Protein AF-A0A554LFP6-F1 (afdb_monomer_lite)

Structure (mmCIF, N/CA/C/O backbone):
data_AF-A0A554LFP6-F1
#
_entry.id   AF-A0A554LFP6-F1
#
loop_
_atom_site.group_PDB
_atom_site.id
_atom_site.type_symbol
_atom_site.label_atom_id
_atom_site.label_alt_id
_atom_site.label_comp_id
_atom_site.label_asym_id
_atom_site.label_entity_id
_atom_site.label_seq_id
_atom_site.pdbx_PDB_ins_code
_atom_site.Cartn_x
_atom_site.Cartn_y
_atom_site.Cartn_z
_atom_site.occupancy
_atom_site.B_iso_or_equiv
_atom_site.auth_seq_id
_atom_site.auth_comp_id
_atom_site.auth_asym_id
_atom_site.auth_atom_id
_atom_site.pdbx_PDB_model_num
ATOM 1 N N . MET A 1 1 ? 4.082 -15.790 -5.894 1.00 84.62 1 MET A N 1
ATOM 2 C CA . MET A 1 1 ? 2.720 -16.279 -6.221 1.00 84.62 1 MET A CA 1
ATOM 3 C C . MET A 1 1 ? 1.721 -15.345 -5.562 1.00 84.62 1 MET A C 1
ATOM 5 O O . MET A 1 1 ? 1.952 -14.993 -4.414 1.00 84.62 1 MET A O 1
ATOM 9 N N . LEU A 1 2 ? 0.662 -14.929 -6.260 1.00 88.31 2 LEU A N 1
ATOM 10 C CA . LEU A 1 2 ? -0.433 -14.179 -5.636 1.00 88.31 2 LEU A CA 1
ATOM 11 C C . LEU A 1 2 ? -1.274 -15.152 -4.803 1.00 88.31 2 LEU A C 1
ATOM 13 O O . LEU A 1 2 ? -1.768 -16.138 -5.343 1.00 88.31 2 LEU A O 1
ATOM 17 N N . ASN 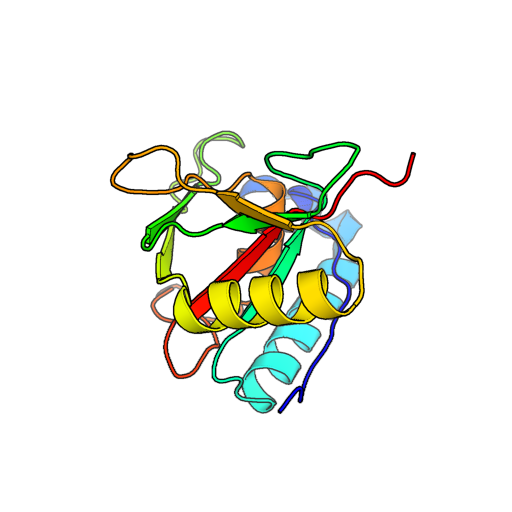A 1 3 ? -1.392 -14.907 -3.500 1.00 91.75 3 ASN A N 1
ATOM 18 C CA . ASN A 1 3 ? -2.093 -15.790 -2.558 1.00 91.75 3 ASN A CA 1
ATOM 19 C C . ASN A 1 3 ? -3.224 -15.090 -1.787 1.00 91.75 3 ASN A C 1
ATOM 21 O O . ASN A 1 3 ? -3.956 -15.749 -1.052 1.00 91.75 3 ASN A O 1
ATOM 25 N N . PHE A 1 4 ? -3.368 -13.774 -1.952 1.00 91.19 4 PHE A N 1
ATOM 26 C CA . PHE A 1 4 ? -4.385 -12.968 -1.297 1.00 91.19 4 PHE A CA 1
ATOM 27 C C . PHE A 1 4 ? -4.681 -11.719 -2.130 1.00 91.19 4 PHE A C 1
ATOM 29 O O . PHE A 1 4 ? -3.778 -11.146 -2.740 1.00 91.19 4 PHE A O 1
ATOM 36 N N . ALA A 1 5 ? -5.941 -11.294 -2.148 1.00 91.81 5 ALA A N 1
ATOM 37 C CA . ALA A 1 5 ? -6.375 -10.041 -2.752 1.00 91.81 5 ALA A CA 1
ATOM 38 C C . ALA A 1 5 ? -7.587 -9.514 -1.982 1.00 91.81 5 ALA A C 1
ATOM 40 O O . ALA A 1 5 ? -8.448 -10.291 -1.567 1.00 91.81 5 ALA A O 1
ATOM 41 N N . ALA A 1 6 ? -7.656 -8.199 -1.794 1.00 88.56 6 ALA A N 1
ATOM 42 C CA . ALA A 1 6 ? -8.758 -7.559 -1.097 1.00 88.56 6 ALA A CA 1
ATOM 43 C C . ALA A 1 6 ? -9.014 -6.158 -1.644 1.00 88.56 6 ALA A C 1
ATOM 45 O O . ALA A 1 6 ? -8.090 -5.469 -2.070 1.00 88.56 6 ALA A O 1
ATOM 46 N N . LEU A 1 7 ? -10.275 -5.740 -1.578 1.00 87.69 7 LEU A N 1
ATOM 47 C CA . LEU A 1 7 ? -10.689 -4.363 -1.798 1.00 87.69 7 LEU A CA 1
ATOM 48 C C . LEU A 1 7 ? -11.158 -3.803 -0.459 1.00 87.69 7 LEU A C 1
ATOM 50 O O . LEU A 1 7 ? -12.031 -4.391 0.182 1.00 87.69 7 LEU A O 1
ATOM 54 N N . VAL A 1 8 ? -10.573 -2.685 -0.036 1.00 83.50 8 VAL A N 1
ATOM 55 C CA . VAL A 1 8 ? -10.831 -2.110 1.286 1.00 83.50 8 VAL A CA 1
ATOM 56 C C . VAL A 1 8 ? -11.234 -0.644 1.196 1.00 83.50 8 VAL A C 1
ATOM 58 O O . VAL A 1 8 ? -10.655 0.107 0.408 1.00 83.50 8 VAL A O 1
ATOM 61 N N . PRO A 1 9 ? -12.209 -0.201 2.006 1.00 82.62 9 PRO A N 1
ATOM 62 C CA . PRO A 1 9 ? -12.471 1.217 2.168 1.00 82.62 9 PRO A CA 1
ATOM 63 C C . PRO A 1 9 ? -11.343 1.865 2.984 1.00 82.62 9 PRO A C 1
ATOM 65 O O . PRO A 1 9 ? -10.743 1.234 3.853 1.00 82.62 9 PRO A O 1
ATOM 68 N N . HIS A 1 10 ? -11.104 3.154 2.749 1.00 79.31 10 HIS A N 1
ATOM 69 C CA . HIS A 1 10 ? -10.115 3.949 3.490 1.00 79.31 10 HIS A CA 1
ATOM 70 C C . HIS A 1 10 ? -10.614 5.259 4.120 1.00 79.31 10 HIS A C 1
ATOM 72 O O . HIS A 1 10 ? -9.856 6.227 4.169 1.00 79.31 10 HIS A O 1
ATOM 78 N N . PRO A 1 11 ? -11.875 5.365 4.585 1.00 81.50 11 PRO A N 1
ATOM 79 C CA . PRO A 1 11 ? -12.309 6.580 5.248 1.00 81.50 11 PRO A CA 1
ATOM 80 C C . PRO A 1 11 ? -11.606 6.695 6.608 1.00 81.50 11 PRO A C 1
ATOM 82 O O . PRO A 1 11 ? -11.678 5.756 7.403 1.00 81.50 11 PRO A O 1
ATOM 85 N N . PRO A 1 12 ? -10.995 7.843 6.938 1.00 80.38 12 PRO A N 1
ATOM 86 C CA . PRO A 1 12 ? -10.259 7.994 8.191 1.00 80.38 12 PRO A CA 1
ATOM 87 C C . PRO A 1 12 ? -11.064 7.708 9.467 1.00 80.38 12 PRO A C 1
ATOM 89 O O . PRO A 1 12 ? -10.495 7.314 10.476 1.00 80.38 12 PRO A O 1
ATOM 92 N N . ILE A 1 13 ? -12.395 7.833 9.415 1.00 85.06 13 ILE A N 1
ATOM 93 C CA . ILE A 1 13 ? -13.327 7.588 10.530 1.00 85.06 13 ILE A CA 1
ATOM 94 C C . ILE A 1 13 ? -13.266 6.165 11.117 1.00 85.06 13 ILE A C 1
ATOM 96 O O . ILE A 1 13 ? -13.772 5.934 12.210 1.00 85.06 13 ILE A O 1
ATOM 100 N N . ILE A 1 14 ? -12.683 5.201 10.396 1.00 82.00 14 ILE A N 1
ATOM 101 C CA . ILE A 1 14 ? -12.493 3.826 10.890 1.00 82.00 14 ILE A CA 1
ATOM 102 C C . ILE A 1 14 ? -11.331 3.715 11.883 1.00 82.00 14 ILE A C 1
ATOM 104 O O . ILE A 1 14 ? -11.261 2.728 12.607 1.00 82.00 14 ILE A O 1
ATOM 108 N N . ILE A 1 15 ? -10.445 4.716 11.932 1.00 80.19 15 ILE A N 1
ATOM 109 C CA . ILE A 1 15 ? -9.339 4.790 12.886 1.00 80.19 1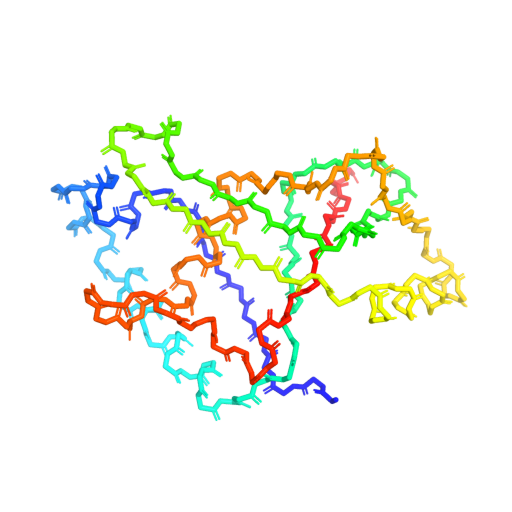5 ILE A CA 1
ATOM 110 C C . ILE A 1 15 ? -9.881 5.324 14.220 1.00 80.19 15 ILE A C 1
ATOM 112 O O . ILE A 1 15 ? -10.444 6.422 14.224 1.00 80.19 15 ILE A O 1
ATOM 116 N N . PRO A 1 16 ? -9.732 4.601 15.348 1.00 79.75 16 PRO A N 1
ATOM 117 C CA . PRO A 1 16 ? -10.290 5.007 16.640 1.00 79.75 16 PRO A CA 1
ATOM 118 C C . PRO A 1 16 ? -9.917 6.429 17.071 1.00 79.75 16 PRO A C 1
ATOM 120 O O . PRO A 1 16 ? -10.778 7.187 17.518 1.00 79.75 16 PRO A O 1
ATOM 123 N N . GLU A 1 17 ? -8.658 6.813 16.877 1.00 79.12 17 GLU A N 1
ATOM 124 C CA . GLU A 1 17 ? -8.107 8.119 17.239 1.00 79.12 17 GLU A CA 1
ATOM 125 C C . GLU A 1 17 ? -8.704 9.261 16.399 1.00 79.12 17 GLU A C 1
ATOM 127 O O . GLU A 1 17 ? -8.844 10.383 16.891 1.00 79.12 17 GLU A O 1
ATOM 132 N N . VAL A 1 18 ? -9.103 8.967 15.154 1.00 82.69 18 VAL A N 1
ATOM 133 C CA . VAL A 1 18 ? -9.739 9.923 14.232 1.00 82.69 18 VAL A CA 1
ATOM 134 C C . VAL A 1 18 ? -11.250 9.968 14.458 1.00 82.69 18 VAL A C 1
ATOM 136 O O . VAL A 1 18 ? -11.823 11.030 14.685 1.00 82.69 18 VAL A O 1
ATOM 139 N N . GLY A 1 19 ? -11.911 8.811 14.376 1.00 82.88 19 GLY A N 1
ATOM 140 C CA . GLY A 1 19 ? -13.366 8.702 14.395 1.00 82.88 19 GLY A CA 1
ATOM 141 C C . GLY A 1 19 ? -13.982 8.886 15.780 1.00 82.88 19 GLY A C 1
ATOM 142 O O . GLY A 1 19 ? -15.125 9.325 15.869 1.00 82.88 19 GLY A O 1
ATOM 143 N N . LYS A 1 20 ? -13.255 8.577 16.864 1.00 85.44 20 LYS A N 1
ATOM 144 C CA . LYS A 1 20 ? -13.739 8.674 18.254 1.00 85.44 20 LYS A CA 1
ATOM 145 C C . LYS A 1 20 ? -15.134 8.043 18.399 1.00 85.44 20 LYS A C 1
ATOM 147 O O . LYS A 1 20 ? -15.328 6.883 18.038 1.00 85.44 20 LYS A O 1
ATOM 152 N N . GLU A 1 21 ? -16.124 8.799 18.866 1.00 89.50 21 GLU A N 1
ATOM 153 C CA . GLU A 1 21 ? -17.512 8.345 19.018 1.00 89.50 21 GLU A CA 1
ATOM 154 C C . GLU A 1 21 ? -18.180 7.956 17.687 1.00 89.50 21 GLU A C 1
ATOM 156 O O . GLU A 1 21 ? -19.016 7.049 17.656 1.00 89.50 21 GLU A O 1
ATOM 161 N N . GLU A 1 22 ? -17.770 8.560 16.569 1.00 89.12 22 GLU A N 1
ATOM 162 C CA . GLU A 1 22 ? -18.339 8.283 15.247 1.00 89.12 22 GLU A CA 1
ATOM 163 C C . GLU A 1 22 ? -17.971 6.889 14.720 1.00 89.12 22 GLU A C 1
ATOM 165 O O . GLU A 1 22 ? -18.674 6.350 13.859 1.00 89.12 22 GLU A O 1
ATOM 170 N N . THR A 1 23 ? -16.941 6.241 15.280 1.00 86.94 23 THR A N 1
ATOM 171 C CA . THR A 1 23 ? -16.603 4.838 14.964 1.00 86.94 23 THR A CA 1
ATOM 172 C C . THR A 1 23 ? -17.789 3.895 15.187 1.00 86.94 23 THR A C 1
ATOM 174 O O . THR A 1 23 ? -17.951 2.908 14.465 1.00 86.94 23 THR A O 1
ATOM 177 N N . LYS A 1 24 ? -18.693 4.230 16.123 1.00 89.81 24 LYS A N 1
ATOM 178 C CA . LYS A 1 24 ? -19.928 3.475 16.393 1.00 89.81 24 LYS A CA 1
ATOM 179 C C . LYS A 1 24 ? -20.810 3.349 15.149 1.00 89.81 24 LYS A C 1
ATOM 181 O O . LYS A 1 24 ? -21.448 2.312 14.963 1.00 89.81 24 LYS A O 1
ATOM 186 N N . ARG A 1 25 ? -20.805 4.354 14.265 1.00 92.38 25 ARG A N 1
ATOM 187 C CA . ARG 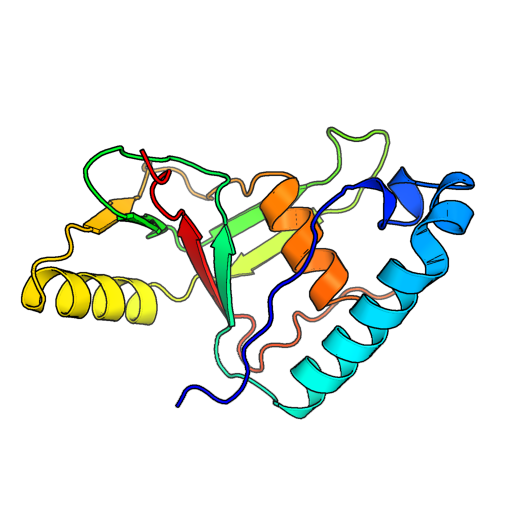A 1 25 ? -21.588 4.371 13.016 1.00 92.38 25 ARG A CA 1
ATOM 188 C C . ARG A 1 25 ? -21.026 3.422 11.958 1.00 92.38 25 ARG A C 1
ATOM 190 O O . ARG A 1 25 ? -21.776 2.924 11.125 1.00 92.38 25 ARG A O 1
ATOM 197 N N . VAL A 1 26 ? -19.725 3.134 12.016 1.00 90.12 26 VAL A N 1
ATOM 198 C CA . VAL A 1 26 ? -18.999 2.287 11.053 1.00 90.12 26 VAL A CA 1
ATOM 199 C C . VAL A 1 26 ? -18.511 0.972 11.666 1.00 90.12 26 VAL A C 1
ATOM 201 O O . VAL A 1 26 ? -17.663 0.293 11.090 1.00 90.12 26 VAL A O 1
ATOM 204 N N . LYS A 1 27 ? -19.081 0.554 12.805 1.00 88.50 27 LYS A N 1
ATOM 205 C CA . LYS A 1 27 ? -18.672 -0.654 13.5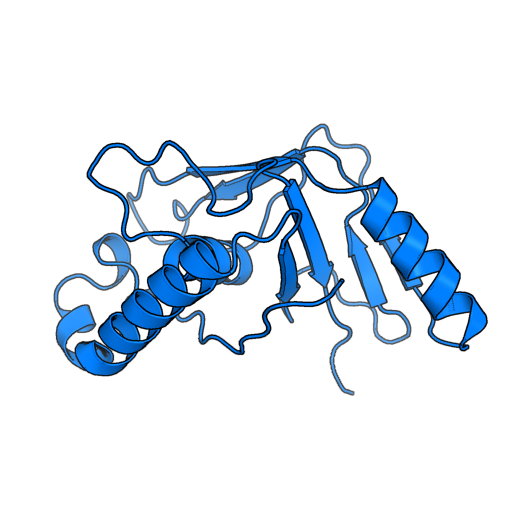41 1.00 88.50 27 LYS A CA 1
ATOM 206 C C . LYS A 1 27 ? -18.612 -1.909 12.663 1.00 88.50 27 LYS A C 1
ATOM 208 O O . LYS A 1 27 ? -17.671 -2.684 12.776 1.00 88.50 27 LYS A O 1
ATOM 213 N N . LYS A 1 28 ? -19.582 -2.098 11.759 1.00 90.81 28 LYS A N 1
ATOM 214 C CA . LYS A 1 28 ? -19.593 -3.240 10.823 1.00 90.81 28 LYS A CA 1
ATOM 215 C C . LYS A 1 28 ? -18.384 -3.229 9.881 1.00 90.81 28 LYS A C 1
ATOM 217 O O . LYS A 1 28 ? -17.800 -4.282 9.647 1.00 90.81 28 LYS A O 1
ATOM 222 N N . THR A 1 29 ? -18.000 -2.055 9.381 1.00 88.44 29 THR A N 1
ATOM 223 C CA . THR A 1 29 ? -16.818 -1.875 8.527 1.00 88.44 29 THR A CA 1
ATOM 224 C C . THR A 1 29 ? -15.542 -2.173 9.301 1.00 88.44 29 THR A C 1
ATOM 226 O O . THR A 1 29 ? -14.708 -2.922 8.808 1.00 88.44 29 THR A O 1
ATOM 229 N N . ILE A 1 30 ? -15.421 -1.658 10.530 1.00 85.69 30 ILE A N 1
ATOM 230 C CA . ILE A 1 30 ? -14.272 -1.932 11.405 1.00 85.69 30 ILE A CA 1
ATOM 231 C C . ILE A 1 30 ? -14.142 -3.441 11.642 1.00 85.69 30 ILE A C 1
ATOM 233 O O . ILE A 1 30 ? -13.099 -4.013 11.355 1.00 85.69 30 ILE A O 1
ATOM 237 N N . THR A 1 31 ? -15.214 -4.126 12.050 1.00 86.94 31 THR A N 1
ATOM 238 C CA . THR A 1 31 ? -15.179 -5.581 12.278 1.00 86.94 31 THR A CA 1
ATOM 239 C C . THR A 1 31 ? -14.828 -6.381 11.015 1.00 86.94 31 THR A C 1
ATOM 241 O O . THR A 1 31 ? -14.112 -7.378 11.099 1.00 86.94 31 THR A O 1
ATOM 244 N N . ALA A 1 32 ? -15.301 -5.965 9.836 1.00 88.50 32 ALA A N 1
ATOM 245 C CA . ALA A 1 32 ? -14.934 -6.612 8.576 1.00 88.50 32 ALA A CA 1
ATOM 246 C C . ALA A 1 32 ? -13.443 -6.426 8.243 1.00 88.50 32 ALA A C 1
ATOM 248 O O . ALA A 1 32 ? -12.788 -7.378 7.822 1.00 88.50 32 ALA A O 1
ATOM 249 N N . MET A 1 33 ? -12.908 -5.227 8.480 1.00 84.25 33 MET A N 1
ATOM 250 C CA . MET A 1 33 ? -11.490 -4.910 8.290 1.00 84.25 33 MET A CA 1
ATOM 251 C C . MET A 1 33 ? -10.595 -5.686 9.261 1.00 84.25 33 MET A C 1
ATOM 253 O O . MET A 1 33 ? -9.584 -6.240 8.847 1.00 84.25 33 MET A O 1
ATOM 257 N N . GLU A 1 34 ? -11.009 -5.829 10.521 1.00 82.94 34 GLU A N 1
ATOM 258 C CA . GLU A 1 34 ? -10.306 -6.655 11.509 1.00 82.94 34 GLU A CA 1
ATOM 259 C C . GLU A 1 34 ? -10.215 -8.122 11.068 1.00 82.94 34 GLU A C 1
ATOM 261 O O . GLU A 1 34 ? -9.151 -8.733 11.146 1.00 82.94 34 GLU A O 1
ATOM 266 N N . LYS A 1 35 ? -11.317 -8.688 10.561 1.00 86.12 35 LYS A N 1
ATOM 267 C CA . LYS A 1 35 ? -11.321 -10.059 10.035 1.00 86.12 35 LYS A CA 1
ATOM 268 C C . LYS A 1 35 ? -10.404 -10.195 8.817 1.00 86.12 35 LYS A C 1
ATOM 270 O O . LYS A 1 35 ? -9.680 -11.180 8.701 1.00 86.12 35 LYS A O 1
ATOM 275 N N . LEU A 1 36 ? -10.427 -9.210 7.921 1.00 87.06 36 LEU A N 1
ATOM 276 C CA . LEU A 1 36 ? -9.555 -9.191 6.753 1.00 87.06 36 LEU A CA 1
ATOM 277 C C . LEU A 1 36 ? -8.078 -9.174 7.157 1.00 87.06 36 LEU A C 1
ATOM 279 O O . LEU A 1 36 ? -7.288 -9.905 6.565 1.00 87.06 36 LEU A O 1
ATOM 283 N N . ALA A 1 37 ? -7.718 -8.382 8.168 1.00 81.38 37 ALA A N 1
ATOM 284 C CA . ALA A 1 37 ? -6.361 -8.328 8.699 1.00 81.38 37 ALA A CA 1
ATOM 285 C C . ALA A 1 37 ? -5.903 -9.702 9.220 1.00 81.38 37 ALA A C 1
ATOM 287 O O . ALA A 1 37 ? -4.790 -10.143 8.922 1.00 81.38 37 ALA A O 1
ATOM 288 N N . ASP A 1 38 ? -6.777 -10.417 9.936 1.00 83.25 38 ASP A N 1
ATOM 289 C CA . ASP A 1 38 ? -6.498 -11.777 10.405 1.00 83.25 38 ASP A CA 1
ATOM 290 C C . ASP A 1 38 ? -6.306 -12.762 9.243 1.00 83.25 38 ASP A C 1
ATOM 292 O O . ASP A 1 38 ? -5.399 -13.597 9.273 1.00 83.25 38 ASP A O 1
ATOM 296 N N . ASP A 1 39 ? -7.140 -12.678 8.207 1.00 88.31 39 ASP A N 1
ATOM 297 C CA . ASP A 1 39 ? -7.062 -13.564 7.044 1.00 88.31 39 ASP A CA 1
ATOM 298 C C . ASP A 1 39 ? -5.823 -13.268 6.181 1.00 88.31 39 ASP A C 1
ATOM 300 O O . ASP A 1 39 ? -5.123 -14.195 5.761 1.00 88.31 39 ASP A O 1
ATOM 304 N N . LEU A 1 40 ? -5.467 -11.991 6.013 1.00 84.50 40 LEU A N 1
ATOM 305 C CA . LEU A 1 40 ? -4.222 -11.570 5.375 1.00 84.50 40 LEU A CA 1
ATOM 306 C C . LEU A 1 40 ? -3.008 -12.103 6.144 1.00 84.50 40 LEU A C 1
ATOM 308 O O . LEU A 1 40 ? -2.105 -12.688 5.544 1.00 84.50 40 LEU A O 1
ATOM 312 N N . LYS A 1 41 ? -2.996 -11.968 7.474 1.00 82.88 41 LYS A N 1
ATOM 313 C CA . LYS A 1 41 ? -1.908 -12.475 8.320 1.00 82.88 41 LYS A CA 1
ATOM 314 C C . LYS A 1 41 ? -1.730 -13.987 8.176 1.00 82.88 41 LYS A C 1
ATOM 316 O O . LYS A 1 41 ? -0.598 -14.457 8.088 1.00 82.88 41 LYS A O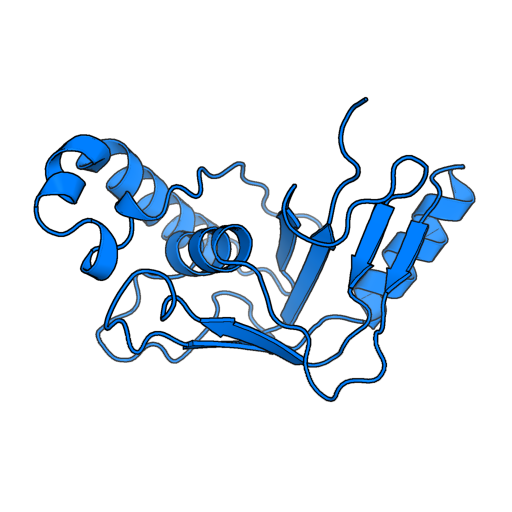 1
ATOM 321 N N . LYS A 1 42 ? -2.826 -14.752 8.106 1.00 87.00 42 LYS A N 1
ATOM 322 C CA . LYS A 1 42 ? -2.783 -16.208 7.860 1.00 87.00 42 LYS A CA 1
ATOM 323 C C . LYS A 1 42 ? -2.243 -16.548 6.472 1.00 87.00 42 LYS A C 1
ATOM 325 O O . LYS A 1 42 ? -1.562 -17.560 6.333 1.00 87.00 42 LYS A O 1
ATOM 330 N N . SER A 1 43 ? -2.523 -15.719 5.463 1.00 87.88 43 SER A N 1
ATOM 331 C CA . SER A 1 43 ? -1.981 -15.909 4.110 1.00 87.88 43 SER A CA 1
ATOM 332 C C . SER A 1 43 ? -0.463 -15.689 4.033 1.00 87.88 43 SER A C 1
ATOM 334 O O . SER A 1 43 ? 0.175 -16.196 3.113 1.00 87.88 43 SER A O 1
ATOM 336 N N . ASN A 1 44 ? 0.119 -14.998 5.024 1.00 84.62 44 ASN A N 1
ATOM 337 C CA . ASN A 1 44 ? 1.559 -14.809 5.217 1.00 84.62 44 ASN A CA 1
ATOM 338 C C . ASN A 1 44 ? 2.307 -14.369 3.936 1.00 84.62 44 ASN A C 1
ATOM 340 O O . ASN A 1 44 ? 3.214 -15.073 3.477 1.00 84.62 44 ASN A O 1
ATOM 344 N N . PRO A 1 45 ? 1.925 -13.235 3.318 1.00 84.06 45 PRO A N 1
ATOM 345 C CA . PRO A 1 45 ? 2.553 -12.771 2.089 1.00 84.06 45 PRO A CA 1
ATOM 346 C C . PRO A 1 45 ? 3.991 -12.286 2.329 1.00 84.06 45 PRO A C 1
ATOM 348 O O . PRO A 1 45 ? 4.343 -11.762 3.392 1.00 84.06 45 PRO A O 1
ATOM 351 N N . GLU A 1 46 ? 4.829 -12.436 1.303 1.00 85.06 46 GLU A N 1
ATOM 352 C CA . GLU A 1 46 ? 6.216 -11.955 1.319 1.00 85.06 46 GLU A CA 1
ATOM 353 C C . GLU A 1 46 ? 6.367 -10.486 0.948 1.00 85.06 46 GLU A C 1
ATOM 355 O O . GLU A 1 46 ? 7.353 -9.890 1.373 1.00 85.06 46 GLU A O 1
ATOM 360 N N . THR A 1 47 ? 5.424 -9.940 0.175 1.00 84.12 47 THR A N 1
ATOM 361 C CA . THR A 1 47 ? 5.318 -8.528 -0.212 1.00 84.12 47 THR A CA 1
ATOM 362 C C . THR A 1 47 ? 3.836 -8.214 -0.425 1.00 84.12 47 THR A C 1
ATOM 364 O O . THR A 1 47 ? 3.102 -9.035 -0.977 1.00 84.12 47 THR A O 1
ATOM 367 N N . ILE A 1 48 ? 3.387 -7.037 0.014 1.00 85.75 48 ILE A N 1
ATOM 368 C CA . ILE A 1 48 ? 2.023 -6.544 -0.227 1.00 85.75 48 ILE A CA 1
ATOM 369 C C . ILE A 1 48 ? 2.080 -5.468 -1.305 1.00 85.75 48 ILE A C 1
ATOM 371 O O . ILE A 1 48 ? 2.894 -4.557 -1.207 1.00 85.75 48 ILE A O 1
ATOM 375 N N . ILE A 1 49 ? 1.215 -5.563 -2.315 1.00 87.12 49 ILE A N 1
ATOM 376 C CA . ILE A 1 49 ? 1.037 -4.506 -3.313 1.00 87.12 49 ILE A CA 1
ATOM 377 C C . ILE A 1 49 ? -0.172 -3.673 -2.894 1.00 87.12 49 ILE A C 1
ATOM 379 O O . ILE A 1 49 ? -1.273 -4.210 -2.760 1.00 87.12 49 ILE A O 1
ATOM 383 N N . VAL A 1 50 ? 0.028 -2.375 -2.695 1.00 85.12 50 VAL A N 1
ATOM 384 C CA . VAL A 1 50 ? -1.046 -1.422 -2.412 1.00 85.12 50 VAL A CA 1
ATOM 385 C C . VAL A 1 50 ? -1.328 -0.638 -3.681 1.00 85.12 50 VAL A C 1
ATOM 387 O O . VAL A 1 50 ? -0.441 0.032 -4.206 1.00 85.12 50 VAL A O 1
ATOM 390 N N . ILE A 1 51 ? -2.564 -0.743 -4.167 1.00 84.81 51 ILE A N 1
ATOM 391 C CA . ILE A 1 51 ? -3.056 0.031 -5.304 1.00 84.81 51 ILE A CA 1
ATOM 392 C C . ILE A 1 51 ? -3.975 1.114 -4.756 1.00 84.81 51 ILE A C 1
ATOM 394 O O . ILE A 1 51 ? -5.026 0.807 -4.191 1.00 84.81 51 ILE A O 1
ATOM 398 N N . SER A 1 52 ? -3.572 2.369 -4.915 1.00 75.94 52 SER A N 1
ATOM 399 C CA . SER A 1 52 ? -4.325 3.518 -4.417 1.00 75.94 52 SER A CA 1
ATOM 400 C C . SER A 1 52 ? -4.674 4.461 -5.569 1.00 75.94 52 SER A C 1
ATOM 402 O O . SER A 1 52 ? -3.829 4.695 -6.437 1.00 75.94 52 SER A O 1
ATOM 404 N N . PRO A 1 53 ? -5.894 5.032 -5.591 1.00 71.75 53 PRO A N 1
ATOM 405 C CA . PRO A 1 53 ? -6.207 6.164 -6.4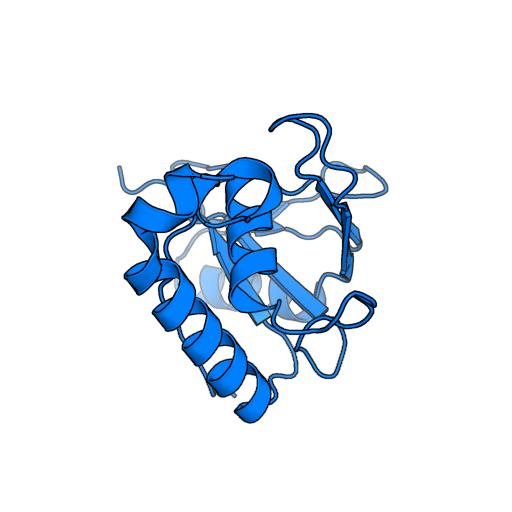54 1.00 71.75 53 PRO A CA 1
ATOM 406 C C . PRO A 1 53 ? -5.632 7.474 -5.895 1.00 71.75 53 PRO A C 1
ATOM 408 O O . PRO A 1 53 ? -5.867 8.527 -6.471 1.00 71.75 53 PRO A O 1
ATOM 411 N N . HIS A 1 54 ? -4.940 7.435 -4.754 1.00 66.75 54 HIS A N 1
ATOM 412 C CA . HIS A 1 54 ? -4.241 8.580 -4.187 1.00 66.75 54 HIS A CA 1
ATOM 413 C C . HIS A 1 54 ? -2.748 8.489 -4.510 1.00 66.75 54 HIS A C 1
ATOM 415 O O . HIS A 1 54 ? -2.179 7.399 -4.579 1.00 66.75 54 HIS A O 1
ATOM 421 N N . GLY A 1 55 ? -2.127 9.644 -4.747 1.00 68.62 55 GLY A N 1
ATOM 422 C CA . GLY A 1 55 ? -0.735 9.758 -5.174 1.00 68.62 55 GLY A CA 1
ATOM 423 C C . GLY A 1 55 ? -0.597 10.576 -6.455 1.00 68.62 55 GLY A C 1
ATOM 424 O O . GLY A 1 55 ? -1.507 11.300 -6.857 1.00 68.62 55 GLY A O 1
ATOM 425 N N . LEU A 1 56 ? 0.564 10.476 -7.099 1.00 72.44 56 LEU A N 1
ATOM 426 C CA . LEU A 1 56 ? 0.789 11.124 -8.389 1.00 72.44 56 LEU A CA 1
ATOM 427 C C . LEU A 1 56 ? 0.130 10.305 -9.492 1.00 72.44 56 LEU A C 1
ATOM 429 O O . LEU A 1 56 ? 0.612 9.227 -9.844 1.00 72.44 56 LEU A O 1
ATOM 433 N N . ILE A 1 57 ? -0.973 10.838 -10.003 1.00 78.88 57 ILE A N 1
ATOM 434 C CA . ILE A 1 57 ? -1.758 10.251 -11.080 1.00 78.88 57 ILE A CA 1
ATOM 435 C C . ILE A 1 57 ? -1.344 10.908 -12.390 1.00 78.88 57 ILE A C 1
ATOM 437 O O . ILE A 1 57 ? -1.363 12.133 -12.512 1.00 78.88 57 ILE A O 1
ATOM 441 N N . TYR A 1 58 ? -1.024 10.079 -13.376 1.00 81.94 58 TYR A N 1
ATOM 442 C CA . TYR A 1 58 ? -0.834 10.514 -14.750 1.00 81.94 58 TYR A CA 1
ATOM 443 C C . TYR A 1 58 ? -2.007 10.013 -15.600 1.00 81.94 58 TYR A C 1
ATOM 445 O O . TYR A 1 58 ? -2.483 8.897 -15.379 1.00 81.94 58 TYR A O 1
ATOM 453 N N . PRO A 1 59 ? -2.490 10.811 -16.565 1.00 81.06 59 PRO A N 1
ATOM 454 C CA . PRO A 1 59 ? -3.619 10.422 -17.407 1.00 81.06 59 PRO A CA 1
ATOM 455 C C . PRO A 1 59 ? -3.267 9.311 -18.407 1.00 81.06 59 PRO A C 1
ATOM 457 O O . PRO A 1 59 ? -4.154 8.611 -18.880 1.00 81.06 59 PRO A O 1
ATOM 460 N N . ASP A 1 60 ? -1.988 9.154 -18.745 1.00 87.50 60 ASP A N 1
ATOM 461 C CA . ASP A 1 60 ? -1.514 8.295 -19.832 1.00 87.50 60 ASP A CA 1
ATOM 462 C C . ASP A 1 60 ? -0.691 7.086 -19.363 1.00 87.50 60 ASP A C 1
ATOM 464 O O . ASP A 1 60 ? -0.311 6.253 -20.182 1.00 87.50 60 ASP A O 1
ATOM 468 N N . ARG A 1 61 ? -0.404 6.971 -18.060 1.00 85.75 61 ARG A N 1
ATOM 469 C CA . ARG A 1 61 ? 0.472 5.927 -17.507 1.00 85.75 61 ARG A CA 1
ATOM 470 C C . ARG A 1 61 ? 0.187 5.620 -16.042 1.00 85.75 61 ARG A C 1
ATOM 472 O O . ARG A 1 61 ? -0.272 6.468 -15.281 1.00 85.75 61 ARG A O 1
ATOM 479 N N . ILE A 1 62 ? 0.528 4.403 -15.633 1.00 88.31 62 ILE A N 1
ATOM 480 C CA . ILE A 1 62 ? 0.463 3.965 -14.236 1.00 88.31 62 ILE A CA 1
ATOM 481 C C . ILE A 1 62 ? 1.749 4.368 -13.518 1.00 88.31 62 ILE A C 1
ATOM 483 O O . ILE A 1 62 ? 2.851 4.149 -14.022 1.00 88.31 62 ILE A O 1
ATOM 487 N N . ASN A 1 63 ? 1.611 4.918 -12.318 1.00 88.69 63 ASN A N 1
ATOM 488 C CA . ASN A 1 63 ? 2.742 5.291 -11.491 1.00 88.69 63 ASN A CA 1
ATOM 489 C C . ASN A 1 63 ? 3.090 4.169 -10.504 1.00 88.69 63 ASN A C 1
ATOM 491 O O . ASN A 1 63 ? 2.244 3.701 -9.743 1.00 88.69 63 ASN A O 1
ATOM 495 N N . ILE A 1 64 ? 4.351 3.752 -10.502 1.00 90.19 64 ILE A N 1
ATOM 496 C CA . ILE A 1 64 ? 4.910 2.788 -9.559 1.00 90.19 64 ILE A CA 1
ATOM 497 C C . ILE A 1 64 ? 5.977 3.523 -8.749 1.00 90.19 64 ILE A C 1
ATOM 499 O O . ILE A 1 64 ? 6.939 4.040 -9.310 1.00 90.19 64 ILE A O 1
ATOM 503 N N . CYS A 1 65 ? 5.819 3.572 -7.426 1.00 89.25 65 CYS A N 1
ATOM 504 C CA . CYS A 1 65 ? 6.806 4.212 -6.562 1.00 89.25 65 CYS A CA 1
ATOM 505 C C . CYS A 1 65 ? 8.122 3.418 -6.586 1.00 89.25 65 CYS A C 1
ATOM 507 O O . CYS A 1 65 ? 8.129 2.238 -6.232 1.00 89.25 65 CYS A O 1
ATOM 509 N N . ASP A 1 66 ? 9.228 4.074 -6.942 1.00 91.56 66 ASP A N 1
ATOM 510 C CA . ASP A 1 66 ? 10.582 3.499 -6.993 1.00 91.56 66 ASP A CA 1
ATOM 511 C C . ASP A 1 66 ? 11.492 4.043 -5.875 1.00 91.56 66 ASP A C 1
ATOM 513 O O . ASP A 1 66 ? 12.716 4.027 -5.943 1.00 91.56 66 ASP A O 1
ATOM 517 N N . MET A 1 67 ? 10.884 4.514 -4.786 1.00 90.38 67 MET A N 1
ATOM 518 C CA . MET A 1 67 ? 11.604 5.046 -3.632 1.00 90.38 67 MET A CA 1
ATOM 519 C C . MET A 1 67 ? 11.685 4.023 -2.504 1.00 90.38 67 MET A C 1
ATOM 521 O O . MET A 1 67 ? 10.676 3.439 -2.111 1.00 90.38 67 MET A O 1
ATOM 525 N N . ARG A 1 68 ? 12.884 3.818 -1.942 1.00 88.38 68 ARG A N 1
ATOM 526 C CA . ARG A 1 68 ? 13.154 2.746 -0.962 1.00 88.38 68 ARG A CA 1
ATOM 527 C C . ARG A 1 68 ? 12.385 2.883 0.352 1.00 88.38 68 ARG A C 1
ATOM 529 O O . ARG A 1 68 ? 11.980 1.869 0.916 1.00 88.38 68 ARG A O 1
ATOM 536 N N . ARG A 1 69 ? 12.259 4.099 0.884 1.00 88.62 69 ARG A N 1
ATOM 537 C CA . ARG A 1 69 ? 11.609 4.350 2.178 1.00 88.62 69 ARG A CA 1
ATOM 538 C C . ARG A 1 69 ? 10.262 5.007 1.971 1.00 88.62 69 ARG A C 1
ATOM 540 O O . ARG A 1 69 ? 10.195 6.067 1.358 1.00 88.62 69 ARG A O 1
ATOM 547 N N . LEU A 1 70 ? 9.223 4.397 2.525 1.00 85.19 70 LEU A N 1
ATOM 548 C CA . LEU A 1 70 ? 7.861 4.910 2.499 1.00 85.19 70 LEU A CA 1
ATOM 549 C C . LEU A 1 70 ? 7.491 5.343 3.913 1.00 85.19 70 LEU A C 1
ATOM 551 O O . LEU A 1 70 ? 7.604 4.548 4.846 1.00 85.19 70 LEU A O 1
ATOM 555 N N . VAL A 1 71 ? 7.058 6.589 4.076 1.00 84.06 71 VAL A N 1
ATOM 556 C CA . VAL A 1 71 ? 6.689 7.156 5.374 1.00 84.06 71 VAL A CA 1
ATOM 557 C C . VAL A 1 71 ? 5.285 7.725 5.292 1.00 84.06 71 VAL A C 1
ATOM 559 O O . VAL A 1 71 ? 4.963 8.464 4.374 1.00 84.06 71 VAL A O 1
ATOM 562 N N . GLY A 1 72 ? 4.447 7.402 6.265 1.00 80.81 72 GLY A N 1
ATOM 563 C CA . GLY A 1 72 ? 3.085 7.900 6.374 1.00 80.81 72 GLY A CA 1
ATOM 564 C C . GLY A 1 72 ? 2.796 8.441 7.765 1.00 80.81 72 GLY A C 1
ATOM 565 O O . GLY A 1 72 ? 3.384 7.986 8.746 1.00 80.81 72 GLY A O 1
ATOM 566 N N . SER A 1 73 ? 1.887 9.405 7.868 1.00 80.31 73 SER A N 1
ATOM 567 C CA . SER A 1 73 ? 1.448 9.967 9.148 1.00 80.31 73 SER A CA 1
ATOM 568 C C . SER A 1 73 ? -0.026 10.330 9.084 1.00 80.31 73 SER A C 1
ATOM 570 O O . SER A 1 73 ? -0.468 10.871 8.076 1.00 80.31 73 SER A O 1
ATOM 572 N N . LEU A 1 74 ? -0.763 10.107 10.175 1.00 76.00 74 LEU A N 1
ATOM 573 C CA . LEU A 1 74 ? -2.135 10.611 10.334 1.00 76.00 74 LEU A CA 1
ATOM 574 C C . LEU A 1 74 ? -2.192 11.969 11.051 1.00 76.00 74 LEU A C 1
ATOM 576 O O . LEU A 1 74 ? -3.273 12.449 11.377 1.00 76.00 74 LEU A O 1
ATOM 580 N N . SER A 1 75 ? -1.050 12.626 11.268 1.00 76.56 75 SER A N 1
ATOM 581 C CA . SER A 1 75 ? -0.965 13.913 11.979 1.00 76.56 75 SER A CA 1
ATOM 582 C C . SER A 1 75 ? -1.739 15.062 11.321 1.00 76.56 75 SER A C 1
ATOM 584 O O . SER A 1 75 ? -1.993 16.074 11.961 1.00 76.56 75 SER A O 1
ATOM 586 N N . GLN A 1 76 ? -2.117 14.949 10.043 1.00 73.81 76 GLN A N 1
ATOM 587 C CA . GLN A 1 76 ? -2.969 15.962 9.400 1.00 73.81 76 GLN A CA 1
ATOM 588 C C . GLN A 1 76 ? -4.454 15.802 9.773 1.00 73.81 76 GLN A C 1
ATOM 590 O O . GLN A 1 76 ? -5.257 16.681 9.481 1.00 73.81 76 GLN A O 1
ATOM 595 N N . LEU A 1 77 ? -4.825 14.699 10.429 1.00 74.25 77 LEU A N 1
ATOM 596 C CA . LEU A 1 77 ? -6.188 14.404 10.874 1.00 74.25 77 LEU A CA 1
ATOM 597 C C . LEU A 1 77 ? -6.419 14.737 12.358 1.00 74.25 77 LEU A C 1
ATOM 599 O O . LEU A 1 77 ? -7.440 14.352 12.927 1.00 74.25 77 LEU A O 1
ATOM 603 N N . GLY A 1 78 ? -5.479 15.448 12.985 1.00 71.50 78 GLY A N 1
ATOM 604 C CA . GLY A 1 78 ? -5.541 15.879 14.380 1.00 71.50 78 GLY A CA 1
ATOM 605 C C . GLY A 1 78 ? -4.248 15.583 15.135 1.00 71.50 78 GLY A C 1
ATOM 606 O O . GLY A 1 78 ? -3.215 15.294 14.536 1.00 71.50 78 GLY A O 1
ATOM 607 N N . ASP A 1 79 ? -4.314 15.626 16.466 1.00 66.94 79 ASP A N 1
ATOM 608 C CA . ASP A 1 79 ? -3.184 15.322 17.356 1.00 66.94 79 ASP A CA 1
ATOM 609 C C . ASP A 1 79 ? -2.960 13.804 17.481 1.00 66.94 79 ASP A C 1
ATOM 611 O O . ASP A 1 79 ? -3.126 13.189 18.533 1.00 66.94 79 ASP A O 1
ATOM 615 N N . ILE A 1 80 ? -2.689 13.173 16.338 1.00 71.50 80 ILE A N 1
ATOM 616 C CA . ILE A 1 80 ? -2.484 11.735 16.207 1.00 71.50 80 ILE A CA 1
ATOM 617 C C . ILE A 1 80 ? -1.009 11.518 15.898 1.00 71.50 80 ILE A C 1
ATOM 619 O O . ILE A 1 80 ? -0.534 11.785 14.794 1.00 71.50 80 ILE A O 1
ATOM 623 N N . SER A 1 81 ? -0.276 10.997 16.878 1.00 67.88 81 SER A N 1
ATOM 624 C CA . SER A 1 81 ? 1.162 10.719 16.789 1.00 67.88 81 SER A CA 1
ATOM 625 C C . SER A 1 81 ? 1.488 9.420 16.040 1.00 67.88 81 SER A C 1
ATOM 627 O O . SER A 1 81 ? 2.549 8.824 16.235 1.00 67.88 81 SER A O 1
ATOM 629 N N . LEU A 1 82 ? 0.589 8.973 15.164 1.00 69.06 82 LEU A N 1
ATOM 630 C CA . LEU A 1 82 ? 0.719 7.705 14.471 1.00 69.06 82 LEU A CA 1
ATOM 631 C C . LEU A 1 82 ? 1.534 7.878 13.189 1.00 69.06 82 LEU A C 1
ATOM 633 O O . LEU A 1 82 ? 1.149 8.619 12.280 1.00 69.06 82 LEU A O 1
ATOM 637 N N . LYS A 1 83 ? 2.654 7.152 13.130 1.00 73.25 83 LYS A N 1
ATOM 638 C CA . LYS A 1 83 ? 3.581 7.115 11.998 1.00 73.25 83 LYS A CA 1
ATOM 639 C C . LYS A 1 83 ? 3.733 5.689 11.486 1.00 73.25 83 LYS A C 1
ATOM 641 O O . LYS A 1 83 ? 3.814 4.748 12.269 1.00 73.25 83 LYS A O 1
ATOM 646 N N . LEU A 1 84 ? 3.797 5.557 10.170 1.00 76.88 84 LEU A N 1
ATOM 647 C CA . LEU A 1 84 ? 4.039 4.312 9.457 1.00 76.88 84 LEU A CA 1
ATOM 648 C C . LEU A 1 84 ? 5.354 4.451 8.692 1.00 76.88 84 LEU A C 1
ATOM 650 O O . LEU A 1 84 ? 5.535 5.432 7.975 1.00 76.88 84 LEU A O 1
ATOM 654 N N . GLU A 1 85 ? 6.246 3.475 8.814 1.00 81.88 85 GLU A N 1
ATOM 655 C CA . GLU A 1 85 ? 7.467 3.397 8.010 1.00 81.88 85 GLU A CA 1
ATOM 656 C C . GLU A 1 85 ? 7.590 1.999 7.404 1.00 81.88 85 GLU A C 1
ATOM 658 O O . GLU A 1 85 ? 7.522 0.995 8.114 1.00 81.88 85 GLU A O 1
ATOM 663 N N . LEU A 1 86 ? 7.744 1.938 6.081 1.00 81.75 86 LEU A N 1
ATOM 664 C CA . LEU A 1 86 ? 7.837 0.700 5.310 1.00 81.75 86 LEU A CA 1
ATOM 665 C C . LEU A 1 86 ? 9.044 0.738 4.378 1.00 81.75 86 LEU A C 1
ATOM 667 O O . LEU A 1 86 ? 9.474 1.799 3.917 1.00 81.75 86 LEU A O 1
ATOM 671 N N . THR A 1 87 ? 9.562 -0.446 4.058 1.00 83.94 87 THR A N 1
ATOM 672 C CA . THR A 1 87 ? 10.570 -0.606 3.007 1.00 83.94 87 THR A CA 1
ATOM 673 C C . THR A 1 87 ? 9.887 -1.017 1.710 1.00 83.94 87 THR A C 1
ATOM 675 O O . THR A 1 87 ? 9.121 -1.979 1.686 1.00 83.94 87 THR A O 1
ATOM 678 N N . ASN A 1 88 ? 10.160 -0.288 0.634 1.00 85.44 88 ASN A N 1
ATOM 679 C CA . ASN A 1 88 ? 9.597 -0.576 -0.675 1.00 85.44 88 ASN A CA 1
ATOM 680 C C . ASN A 1 88 ? 10.300 -1.772 -1.342 1.00 85.44 88 ASN A C 1
ATOM 682 O O . ASN A 1 88 ? 11.523 -1.920 -1.239 1.00 85.44 88 ASN A O 1
ATOM 686 N N . ASP A 1 89 ? 9.544 -2.606 -2.050 1.00 89.25 89 ASP A N 1
ATOM 687 C CA . ASP A 1 89 ? 10.065 -3.692 -2.880 1.00 89.25 89 ASP A CA 1
ATOM 688 C C . ASP A 1 89 ? 10.358 -3.201 -4.306 1.00 89.25 89 ASP A C 1
ATOM 690 O O . ASP A 1 89 ? 9.592 -3.425 -5.245 1.00 89.25 89 ASP A O 1
ATOM 694 N N . LEU A 1 90 ? 11.484 -2.499 -4.458 1.00 88.81 90 LEU A N 1
ATOM 695 C CA . LEU A 1 90 ? 11.895 -1.887 -5.730 1.00 88.81 90 LEU A CA 1
ATOM 696 C C . LEU A 1 90 ? 12.114 -2.919 -6.843 1.00 88.81 90 LEU A C 1
ATOM 698 O O . LEU A 1 90 ? 11.831 -2.661 -8.012 1.00 88.81 90 LEU A O 1
ATOM 702 N N . GLU A 1 91 ? 12.593 -4.113 -6.485 1.00 91.50 91 GLU A N 1
ATOM 703 C CA . GLU A 1 91 ? 12.792 -5.196 -7.447 1.00 91.50 91 GLU A CA 1
ATOM 704 C C . GLU A 1 91 ? 11.450 -5.643 -8.033 1.00 91.50 91 GLU A C 1
ATOM 706 O O . GLU A 1 91 ? 11.300 -5.716 -9.258 1.00 91.50 91 GLU A O 1
ATOM 711 N N . LEU A 1 92 ? 10.449 -5.853 -7.171 1.00 90.31 92 LEU A N 1
ATOM 712 C CA . LEU A 1 92 ? 9.096 -6.175 -7.607 1.00 90.31 92 LEU A CA 1
ATOM 713 C C . LEU A 1 92 ? 8.487 -5.041 -8.445 1.00 90.31 92 LEU A C 1
ATOM 715 O O . LEU A 1 92 ? 7.916 -5.316 -9.501 1.00 90.31 92 LEU A O 1
ATOM 719 N N . GLY A 1 93 ? 8.642 -3.782 -8.022 1.00 90.38 93 GLY A N 1
ATOM 720 C CA . GLY A 1 93 ? 8.174 -2.613 -8.774 1.00 90.38 93 GLY A CA 1
ATOM 721 C C . GLY A 1 93 ? 8.755 -2.554 -10.193 1.00 90.38 93 GLY A C 1
ATOM 722 O O . GLY A 1 93 ? 8.010 -2.466 -11.173 1.00 90.38 93 GLY A O 1
ATOM 723 N N . SER A 1 94 ? 10.074 -2.721 -10.324 1.00 91.94 94 SER A N 1
ATOM 724 C CA . SER A 1 94 ? 10.766 -2.766 -11.619 1.00 91.94 94 SER A CA 1
ATOM 725 C C . SER A 1 94 ? 10.297 -3.936 -12.492 1.00 91.94 94 SER A C 1
ATOM 727 O O . SER A 1 94 ? 10.099 -3.781 -13.701 1.00 91.94 94 SER A O 1
ATOM 729 N N . MET A 1 95 ? 10.083 -5.116 -11.900 1.00 94.06 95 MET A N 1
ATOM 730 C CA . MET A 1 95 ? 9.551 -6.277 -12.618 1.00 94.06 95 MET A CA 1
ATOM 731 C C . MET A 1 95 ? 8.135 -6.036 -13.149 1.00 94.06 95 MET A C 1
ATOM 733 O O . MET A 1 95 ? 7.843 -6.425 -14.284 1.00 94.06 95 MET A O 1
ATOM 737 N N . ILE A 1 96 ? 7.272 -5.395 -12.355 1.00 92.62 96 ILE A N 1
ATOM 738 C CA . ILE A 1 96 ? 5.910 -5.033 -12.762 1.00 92.62 96 ILE A CA 1
ATOM 739 C C . ILE A 1 96 ? 5.961 -4.049 -13.935 1.00 92.62 96 ILE A C 1
ATOM 741 O O . ILE A 1 96 ? 5.342 -4.335 -14.957 1.00 92.62 96 ILE A O 1
ATOM 745 N N . SER A 1 97 ? 6.755 -2.975 -13.841 1.00 92.88 97 SER A N 1
ATOM 746 C CA . SER A 1 97 ? 6.943 -1.986 -14.921 1.00 92.88 97 SER A CA 1
ATOM 747 C C . SER A 1 97 ? 7.367 -2.657 -16.230 1.00 92.88 97 SER A C 1
ATOM 749 O O . SER A 1 97 ? 6.686 -2.561 -17.248 1.00 92.88 97 SER A O 1
ATOM 751 N N . LYS A 1 98 ? 8.433 -3.468 -16.187 1.00 95.44 98 LYS A N 1
ATOM 752 C CA . LYS A 1 98 ? 8.946 -4.185 -17.368 1.00 95.44 98 LYS A CA 1
ATOM 753 C C . LYS A 1 98 ? 7.922 -5.137 -17.979 1.00 95.44 98 LYS A C 1
ATOM 755 O O . LYS A 1 98 ? 7.944 -5.381 -19.185 1.00 95.44 98 LYS A O 1
ATOM 760 N N . LYS A 1 99 ? 7.077 -5.767 -17.157 1.00 95.62 99 LYS A N 1
ATOM 761 C CA . LYS A 1 99 ? 6.040 -6.679 -17.648 1.00 95.62 99 LYS A CA 1
ATOM 762 C C . LYS A 1 99 ? 4.854 -5.904 -18.221 1.00 95.62 99 LYS A C 1
ATOM 764 O O . LYS A 1 99 ? 4.329 -6.344 -19.237 1.00 95.62 99 LYS A O 1
ATOM 769 N N . ALA A 1 100 ? 4.469 -4.786 -17.613 1.00 93.75 100 ALA A N 1
ATOM 770 C CA . ALA A 1 100 ? 3.403 -3.906 -18.080 1.00 93.75 100 ALA A CA 1
ATOM 771 C C . ALA A 1 100 ? 3.729 -3.312 -19.458 1.00 93.75 100 ALA A C 1
ATOM 773 O O . ALA A 1 100 ? 2.944 -3.479 -20.387 1.00 93.75 100 ALA A O 1
ATOM 774 N N . GLU A 1 101 ? 4.934 -2.765 -19.631 1.00 93.19 101 GLU A N 1
ATOM 775 C CA . GLU A 1 101 ? 5.393 -2.191 -20.905 1.00 93.19 101 GLU A CA 1
ATOM 776 C C . GLU A 1 101 ? 5.401 -3.219 -22.043 1.00 93.19 101 GLU A C 1
ATOM 778 O O . GLU A 1 101 ? 5.023 -2.915 -23.168 1.00 93.19 101 GLU A O 1
ATOM 783 N N . LYS A 1 102 ? 5.758 -4.477 -21.749 1.00 96.38 102 LYS A N 1
ATOM 784 C CA . LYS A 1 102 ? 5.684 -5.586 -22.719 1.00 96.38 102 LYS A CA 1
ATOM 785 C C . LYS A 1 102 ? 4.259 -5.968 -23.132 1.00 96.38 102 LYS A C 1
ATOM 787 O O . LYS A 1 102 ? 4.112 -6.757 -24.058 1.00 96.38 102 LYS A O 1
ATOM 792 N N . ASN A 1 103 ? 3.244 -5.500 -22.410 1.00 94.69 103 ASN A N 1
ATOM 793 C CA . ASN A 1 103 ? 1.825 -5.708 -22.705 1.00 94.69 103 ASN A CA 1
ATOM 794 C C . ASN A 1 103 ? 1.138 -4.379 -23.065 1.00 94.69 103 ASN A C 1
ATOM 796 O O . ASN A 1 103 ? -0.058 -4.234 -22.829 1.00 94.69 103 ASN A O 1
ATOM 800 N N . ASP A 1 104 ? 1.899 -3.406 -23.577 1.00 94.31 104 ASP A N 1
ATOM 801 C CA . ASP A 1 104 ? 1.407 -2.100 -24.031 1.00 94.31 104 ASP A CA 1
ATOM 802 C C . ASP A 1 104 ? 0.720 -1.254 -22.937 1.00 94.31 104 ASP A C 1
ATOM 804 O O . ASP A 1 104 ? -0.046 -0.335 -23.226 1.00 94.31 104 ASP A O 1
ATOM 808 N N . VAL A 1 105 ? 1.025 -1.520 -21.661 1.00 92.50 105 VAL A N 1
ATOM 809 C CA . VAL A 1 105 ? 0.594 -0.693 -20.526 1.00 92.50 105 VAL A CA 1
ATOM 810 C C . VAL A 1 105 ? 1.726 0.258 -20.160 1.00 92.50 105 VAL A C 1
ATOM 812 O O . VAL A 1 105 ? 2.776 -0.171 -19.681 1.00 92.50 105 VAL A O 1
ATOM 815 N N . GLN A 1 106 ? 1.514 1.558 -20.369 1.00 92.81 106 GLN A N 1
ATOM 816 C CA . GLN A 1 106 ? 2.511 2.567 -20.022 1.00 92.81 106 GLN A CA 1
ATOM 817 C C . GLN A 1 106 ? 2.662 2.687 -18.504 1.00 92.81 106 GLN A C 1
ATOM 819 O O . GLN A 1 106 ? 1.683 2.843 -17.768 1.00 92.81 106 GLN A O 1
ATOM 824 N N . THR A 1 107 ? 3.908 2.664 -18.045 1.00 92.00 107 THR A N 1
ATOM 825 C CA . THR A 1 107 ? 4.275 2.824 -16.638 1.00 92.00 107 THR A CA 1
ATOM 826 C C . THR A 1 107 ? 5.337 3.900 -16.465 1.00 92.00 107 THR A C 1
ATOM 828 O O . THR A 1 107 ? 6.058 4.246 -17.400 1.00 92.00 107 THR A O 1
ATOM 831 N N . ILE A 1 108 ? 5.440 4.438 -15.254 1.00 91.25 108 ILE A N 1
ATOM 832 C CA . ILE A 1 108 ? 6.572 5.249 -14.812 1.00 91.25 108 ILE A CA 1
ATOM 833 C C . ILE A 1 108 ? 7.044 4.748 -13.450 1.00 91.25 108 ILE A C 1
ATOM 835 O O . ILE A 1 108 ? 6.235 4.539 -12.546 1.00 91.25 108 ILE A O 1
ATOM 839 N N . LEU A 1 109 ? 8.355 4.557 -13.323 1.00 91.38 109 LEU A N 1
ATOM 840 C CA . LEU A 1 109 ? 9.022 4.380 -12.039 1.00 91.38 109 LEU A CA 1
ATOM 841 C C . LEU A 1 109 ? 9.279 5.770 -11.461 1.00 91.38 109 LEU A C 1
ATOM 843 O O . LEU A 1 109 ? 10.052 6.546 -12.022 1.00 91.38 109 LEU A O 1
ATOM 847 N N . TYR A 1 110 ? 8.562 6.116 -10.397 1.00 89.81 110 TYR A N 1
ATOM 848 C CA . TYR A 1 110 ? 8.631 7.440 -9.797 1.00 89.81 110 TYR A CA 1
ATOM 849 C C . TYR A 1 110 ? 9.632 7.490 -8.647 1.00 89.81 110 TYR A C 1
ATOM 851 O O . TYR A 1 110 ? 9.470 6.802 -7.637 1.00 89.81 110 TYR A O 1
ATOM 859 N N . ASP A 1 111 ? 10.592 8.397 -8.777 1.00 90.31 111 ASP A N 1
ATOM 860 C CA . ASP A 1 111 ? 11.511 8.823 -7.731 1.00 90.31 111 ASP A CA 1
ATOM 861 C C . ASP A 1 111 ? 11.643 10.351 -7.811 1.00 90.31 111 ASP A C 1
ATOM 863 O O . ASP A 1 111 ? 11.838 10.910 -8.892 1.00 90.31 111 ASP A O 1
ATOM 867 N N . ASN A 1 112 ? 11.486 11.038 -6.680 1.00 87.06 112 ASN A N 1
ATOM 868 C CA . ASN A 1 112 ? 11.629 12.494 -6.593 1.00 87.06 112 ASN A CA 1
ATOM 869 C C . ASN A 1 112 ? 13.017 12.946 -6.116 1.00 87.06 112 ASN A C 1
ATOM 871 O O . ASN A 1 112 ? 13.224 14.141 -5.924 1.00 87.06 112 ASN A O 1
ATOM 875 N N . GLY A 1 113 ? 13.951 12.017 -5.904 1.00 89.50 113 GLY A N 1
ATOM 876 C CA . GLY A 1 113 ? 15.299 12.284 -5.406 1.00 89.50 113 GLY A CA 1
ATOM 877 C C . GLY A 1 113 ? 15.392 12.477 -3.890 1.00 89.50 113 GLY A C 1
ATOM 878 O O . GLY A 1 113 ? 16.489 12.687 -3.371 1.00 89.50 113 GLY A O 1
ATOM 879 N N . GLU A 1 114 ? 14.277 12.396 -3.162 1.00 90.88 114 GLU A N 1
ATOM 880 C CA . GLU A 1 114 ? 14.251 12.547 -1.708 1.00 90.88 114 GLU A CA 1
ATOM 881 C C . GLU A 1 114 ? 14.610 11.243 -0.983 1.00 90.88 114 GLU A C 1
ATOM 883 O O . GLU A 1 114 ? 14.469 10.128 -1.482 1.00 90.88 114 GLU A O 1
ATOM 888 N N . ALA A 1 115 ? 15.012 11.359 0.284 1.00 87.88 115 ALA A N 1
ATOM 889 C CA . ALA A 1 115 ? 15.380 10.196 1.097 1.00 87.88 115 ALA A CA 1
ATOM 890 C C . ALA A 1 115 ? 14.185 9.309 1.520 1.00 87.88 115 ALA A C 1
ATOM 892 O O . ALA A 1 115 ? 14.389 8.248 2.130 1.00 87.88 115 ALA A O 1
ATOM 893 N N . LYS A 1 116 ? 12.950 9.776 1.294 1.00 86.12 116 LYS A N 1
ATOM 894 C CA . LYS A 1 116 ? 11.693 9.111 1.658 1.00 86.12 116 LYS A CA 1
ATOM 895 C C . LYS A 1 116 ? 10.549 9.576 0.752 1.00 86.12 116 LYS A C 1
ATOM 897 O O . LYS A 1 116 ? 10.479 10.748 0.397 1.00 86.12 116 LYS A O 1
ATOM 902 N N . TYR A 1 117 ? 9.626 8.670 0.454 1.00 85.62 117 TYR A N 1
ATOM 903 C CA . TYR A 1 117 ? 8.339 8.985 -0.155 1.00 85.62 117 TYR A CA 1
ATOM 904 C C . TYR A 1 117 ? 7.284 9.162 0.936 1.00 85.62 117 TYR A C 1
ATOM 906 O O . TYR A 1 117 ? 7.167 8.309 1.820 1.00 85.62 117 TYR A O 1
ATOM 914 N N . GLU A 1 118 ? 6.518 10.250 0.881 1.00 83.81 118 GLU A N 1
ATOM 915 C CA . GLU A 1 118 ? 5.412 10.480 1.812 1.00 83.81 118 GLU A CA 1
ATOM 916 C C . GLU A 1 118 ? 4.115 9.877 1.261 1.00 83.81 118 GLU A C 1
ATOM 918 O O . GLU A 1 118 ? 3.616 10.286 0.215 1.00 83.81 118 GLU A O 1
ATOM 923 N N . LEU A 1 119 ? 3.584 8.880 1.969 1.00 80.38 119 LEU A N 1
ATOM 924 C CA . LEU A 1 119 ? 2.300 8.258 1.670 1.00 80.38 119 LEU A CA 1
ATOM 925 C C . LEU A 1 119 ? 1.167 9.202 2.080 1.00 80.38 119 LEU A C 1
ATOM 927 O O . LEU A 1 119 ? 1.170 9.748 3.185 1.00 80.38 119 LEU A O 1
ATOM 931 N N . ASP A 1 120 ? 0.167 9.345 1.214 1.00 74.38 120 ASP A N 1
ATOM 932 C CA . ASP A 1 120 ? -1.047 10.092 1.530 1.00 74.38 120 ASP A CA 1
ATOM 933 C C . ASP A 1 120 ? -1.893 9.391 2.610 1.00 74.38 120 ASP A C 1
ATOM 935 O O . ASP A 1 120 ? -1.780 8.183 2.838 1.00 74.38 120 ASP A O 1
ATOM 939 N N . HIS A 1 121 ? -2.808 10.132 3.242 1.00 67.44 121 HIS A N 1
ATOM 940 C CA . HIS A 1 121 ? -3.668 9.598 4.308 1.00 67.44 121 HIS A CA 1
ATOM 941 C C . HIS A 1 121 ? -4.519 8.416 3.879 1.00 67.44 121 HIS A C 1
ATOM 943 O O . HIS A 1 121 ? -4.752 7.535 4.693 1.00 67.44 121 HIS A O 1
ATOM 949 N N . GLY A 1 122 ? -5.000 8.374 2.638 1.00 63.38 122 GLY A N 1
ATOM 950 C CA . GLY A 1 122 ? -5.794 7.258 2.137 1.00 63.38 122 GLY A CA 1
ATOM 951 C C . GLY A 1 122 ? -4.963 5.982 2.094 1.00 63.38 122 GLY A C 1
ATOM 952 O O . GLY A 1 122 ? -5.389 4.956 2.616 1.00 63.38 122 GLY A O 1
ATOM 953 N N . THR A 1 123 ? -3.751 6.058 1.554 1.00 66.25 123 THR A N 1
ATOM 954 C CA . THR A 1 123 ? -2.794 4.947 1.517 1.00 66.25 123 THR A CA 1
ATOM 955 C C . THR A 1 123 ? -2.352 4.547 2.926 1.00 66.25 123 THR A C 1
ATOM 957 O O . THR A 1 123 ? -2.258 3.359 3.234 1.00 66.25 123 THR A O 1
ATOM 960 N N . VAL A 1 124 ? -2.168 5.515 3.826 1.00 68.56 124 VAL A N 1
ATOM 961 C CA . VAL A 1 124 ? -1.842 5.262 5.235 1.00 68.56 124 VAL A CA 1
ATOM 962 C C . VAL A 1 124 ? -3.008 4.598 5.964 1.00 68.56 124 VAL A C 1
ATOM 964 O O . VAL A 1 124 ? -2.793 3.594 6.626 1.00 68.56 124 VAL A O 1
ATOM 967 N N . VAL A 1 125 ? -4.247 5.066 5.807 1.00 65.50 125 VAL A N 1
ATOM 968 C CA . VAL A 1 125 ? -5.443 4.452 6.412 1.00 65.50 125 VAL A CA 1
ATOM 969 C C . VAL A 1 125 ? -5.678 3.043 5.862 1.00 65.50 125 VAL A C 1
ATOM 971 O O . VAL A 1 125 ? -5.971 2.140 6.646 1.00 65.50 125 VAL A O 1
ATOM 974 N N . GLN A 1 126 ? -5.516 2.830 4.548 1.00 68.44 126 GLN A N 1
ATOM 975 C CA . GLN A 1 126 ? -5.573 1.492 3.941 1.00 68.44 126 GLN A CA 1
ATOM 976 C C . GLN A 1 126 ? -4.545 0.565 4.570 1.00 68.44 126 GLN A C 1
ATOM 978 O O . GLN A 1 126 ? -4.899 -0.534 4.994 1.00 68.44 126 GLN A O 1
ATOM 983 N N . CYS A 1 127 ? -3.292 1.021 4.651 1.00 62.62 127 CYS A N 1
ATOM 984 C CA . CYS A 1 127 ? -2.234 0.246 5.266 1.00 62.62 127 CYS A CA 1
ATOM 985 C C . CYS A 1 127 ? -2.586 -0.051 6.728 1.00 62.62 127 CYS A C 1
ATOM 987 O O . CYS A 1 127 ? -2.738 -1.197 7.122 1.00 62.62 127 CYS A O 1
ATOM 989 N N . LEU A 1 128 ? -2.807 0.969 7.545 1.00 59.81 128 LEU A N 1
ATOM 990 C CA . LEU A 1 128 ? -3.020 0.794 8.977 1.00 59.81 128 LEU A CA 1
ATOM 991 C C . LEU A 1 128 ? -4.188 -0.135 9.292 1.00 59.81 128 LEU A C 1
ATOM 993 O O . LEU A 1 128 ? -4.028 -1.067 10.074 1.00 59.81 128 LEU A O 1
ATOM 997 N N . ASN A 1 129 ? -5.333 0.049 8.638 1.00 55.56 129 ASN A N 1
ATOM 998 C CA . ASN A 1 129 ? -6.531 -0.701 8.986 1.00 55.56 129 ASN A CA 1
ATOM 999 C C . ASN A 1 129 ? -6.542 -2.137 8.434 1.00 55.56 129 ASN A C 1
ATOM 1001 O O . ASN A 1 129 ? -7.178 -3.012 9.015 1.00 55.56 129 ASN A O 1
ATOM 1005 N N . ALA A 1 130 ? -5.823 -2.412 7.340 1.00 52.84 130 ALA A N 1
ATOM 1006 C CA . ALA A 1 130 ? -5.589 -3.783 6.889 1.00 52.84 130 ALA A CA 1
ATOM 1007 C C . ALA A 1 130 ? -4.593 -4.536 7.794 1.00 52.84 130 ALA A C 1
ATOM 1009 O O . ALA A 1 130 ? -4.523 -5.763 7.734 1.00 52.84 130 ALA A O 1
ATOM 1010 N N . PHE A 1 131 ? -3.808 -3.821 8.612 1.00 54.81 131 PHE A N 1
ATOM 1011 C CA . PHE A 1 131 ? -2.625 -4.363 9.285 1.00 54.81 131 PHE A CA 1
ATOM 1012 C C . PHE A 1 131 ? -2.679 -4.294 10.827 1.00 54.81 131 PHE A C 1
ATOM 1014 O O . PHE A 1 131 ? -1.855 -4.941 11.477 1.00 54.81 131 PHE A O 1
ATOM 1021 N N . SER A 1 132 ? -3.644 -3.587 11.441 1.00 48.31 132 SER A N 1
ATOM 1022 C CA . SER A 1 132 ? -3.710 -3.379 12.899 1.00 48.31 132 SER A CA 1
ATOM 1023 C C . SER A 1 132 ? -4.893 -4.070 13.600 1.00 48.31 132 SER A C 1
ATOM 1025 O O . SER A 1 132 ? -5.883 -3.453 13.985 1.00 48.31 132 SER A O 1
ATOM 1027 N N . LYS A 1 133 ? -4.704 -5.351 13.917 1.00 42.47 133 LYS A N 1
ATOM 1028 C CA . LYS A 1 133 ? -4.985 -5.866 15.268 1.00 42.47 133 LYS A CA 1
ATOM 1029 C C . LYS A 1 133 ? -3.685 -6.409 15.847 1.00 42.47 133 LYS A C 1
ATOM 1031 O O . LYS A 1 133 ? -3.471 -7.609 15.985 1.00 42.47 133 LYS A O 1
ATOM 1036 N N . LEU A 1 134 ? -2.772 -5.507 16.160 1.00 39.91 134 LEU A N 1
ATOM 1037 C CA . LEU A 1 134 ? -1.667 -5.795 17.055 1.00 39.91 134 LEU A CA 1
ATOM 1038 C C . LEU A 1 134 ? -1.744 -4.693 18.096 1.00 39.91 134 LEU A C 1
ATOM 1040 O O . LEU A 1 134 ? -1.758 -3.527 17.727 1.00 39.91 134 LEU A O 1
ATOM 1044 N N . SER A 1 135 ? -2.006 -5.117 19.333 1.00 32.56 135 SER A N 1
ATOM 1045 C CA . SER A 1 135 ? -1.582 -4.538 20.607 1.00 32.56 135 SER A CA 1
ATOM 1046 C C . SER A 1 135 ? -0.938 -3.146 20.556 1.00 32.56 135 SER A C 1
ATOM 1048 O O . SER A 1 135 ? -0.196 -2.804 19.653 1.00 32.56 135 SER A O 1
ATOM 1050 N N . THR A 1 136 ? -1.111 -2.401 21.641 1.00 31.69 136 THR A N 1
ATOM 1051 C CA . THR A 1 136 ? -0.331 -1.227 22.077 1.00 31.69 136 THR A CA 1
ATOM 1052 C C . THR A 1 136 ? 1.208 -1.253 21.856 1.00 31.69 136 THR A C 1
ATOM 1054 O O . THR A 1 136 ? 1.875 -0.291 22.221 1.00 31.69 136 THR A O 1
ATOM 1057 N N . ALA A 1 137 ? 1.783 -2.304 21.263 1.00 30.12 137 ALA A N 1
ATOM 1058 C CA . ALA A 1 137 ? 3.090 -2.364 20.616 1.00 30.12 137 ALA A CA 1
ATOM 1059 C C . ALA A 1 137 ? 2.948 -2.652 19.093 1.00 30.12 137 ALA A C 1
ATOM 1061 O O . ALA A 1 137 ? 2.790 -3.796 18.655 1.00 30.12 137 ALA A O 1
ATOM 1062 N N . TRP A 1 138 ? 3.013 -1.598 18.272 1.00 46.47 138 TRP A N 1
ATOM 1063 C CA . TRP A 1 138 ? 2.786 -1.599 16.814 1.00 46.47 138 TRP A CA 1
ATOM 1064 C C . TRP A 1 138 ? 4.006 -2.019 15.964 1.00 46.47 138 TRP A C 1
ATOM 1066 O O . TRP A 1 138 ? 4.349 -1.369 14.981 1.00 46.47 138 TRP A O 1
ATOM 1076 N N . GLU A 1 139 ? 4.693 -3.104 16.321 1.00 31.50 139 GLU A N 1
ATOM 1077 C CA . GLU A 1 139 ? 6.049 -3.360 15.801 1.00 31.50 139 GLU A CA 1
ATOM 1078 C C . GLU A 1 139 ? 6.155 -4.063 14.431 1.00 31.50 139 GLU A C 1
ATOM 1080 O O . GLU A 1 139 ? 7.258 -4.126 13.888 1.00 31.50 139 GLU A O 1
ATOM 1085 N N . ARG A 1 140 ? 5.083 -4.614 13.832 1.00 39.03 140 ARG A N 1
ATOM 1086 C CA . ARG A 1 140 ? 5.227 -5.423 12.597 1.00 39.03 140 ARG A CA 1
ATOM 1087 C C . ARG A 1 140 ? 4.091 -5.283 11.584 1.00 39.03 140 ARG A C 1
ATOM 1089 O O . ARG A 1 140 ? 2.955 -5.664 11.852 1.00 39.03 140 ARG A O 1
ATOM 1096 N N . PHE A 1 141 ? 4.449 -4.851 10.373 1.00 51.91 141 PHE A N 1
ATOM 1097 C CA . PHE A 1 141 ? 3.652 -5.020 9.156 1.00 51.91 141 PHE A CA 1
ATOM 1098 C C . PHE A 1 141 ? 3.416 -6.528 8.914 1.00 51.91 141 PHE A C 1
ATOM 1100 O O . PHE A 1 141 ? 4.342 -7.318 9.114 1.00 51.91 141 PHE A O 1
ATOM 1107 N N . PRO A 1 142 ? 2.229 -6.976 8.467 1.00 52.59 142 PRO A N 1
ATOM 1108 C CA . PRO A 1 142 ? 1.871 -8.399 8.336 1.00 52.59 142 PRO A CA 1
ATOM 1109 C C . PRO A 1 142 ? 2.523 -9.102 7.135 1.00 52.59 142 PRO A C 1
ATOM 1111 O O . PRO A 1 142 ? 2.062 -10.140 6.669 1.00 52.59 142 PRO A O 1
ATOM 1114 N N . CYS A 1 143 ? 3.618 -8.537 6.649 1.00 47.88 143 CYS A N 1
ATOM 1115 C CA . CYS A 1 143 ? 4.472 -9.091 5.627 1.00 47.88 143 CYS A CA 1
ATOM 1116 C C . CYS A 1 143 ? 5.686 -9.734 6.295 1.00 47.88 143 CYS A C 1
ATOM 1118 O O . CYS A 1 143 ? 6.356 -9.101 7.115 1.00 47.88 143 CYS A O 1
ATOM 1120 N N . ARG A 1 144 ? 6.036 -10.956 5.885 1.00 51.25 144 ARG A N 1
ATOM 1121 C CA . ARG A 1 144 ? 7.203 -11.680 6.418 1.00 51.25 144 ARG A CA 1
ATOM 1122 C C . ARG A 1 144 ? 8.508 -10.874 6.328 1.00 51.25 144 ARG A C 1
ATOM 1124 O O . ARG A 1 144 ? 9.395 -11.057 7.156 1.00 51.25 144 ARG A O 1
ATOM 1131 N N . SER A 1 145 ? 8.619 -10.003 5.324 1.00 54.72 145 SER A N 1
ATOM 1132 C CA . SER A 1 145 ? 9.824 -9.227 5.015 1.00 54.72 145 SER A CA 1
ATOM 1133 C C . SER A 1 145 ? 9.705 -7.723 5.310 1.00 54.72 145 SER A C 1
ATOM 1135 O O . SER A 1 145 ? 10.628 -6.975 5.007 1.00 54.72 145 SER A O 1
ATOM 1137 N N . ASN A 1 146 ? 8.585 -7.265 5.890 1.00 57.25 146 ASN A N 1
ATOM 1138 C CA . ASN A 1 146 ? 8.269 -5.837 6.068 1.00 57.25 146 ASN A CA 1
ATOM 1139 C C . ASN A 1 146 ? 8.316 -5.018 4.753 1.00 57.25 146 ASN A C 1
ATOM 1141 O O . ASN A 1 146 ? 8.519 -3.802 4.781 1.00 57.25 146 ASN A O 1
ATOM 1145 N N . ARG A 1 147 ? 8.150 -5.690 3.600 1.00 56.44 147 ARG A N 1
ATOM 1146 C CA . ARG A 1 147 ? 8.143 -5.067 2.273 1.00 56.44 147 ARG A CA 1
ATOM 1147 C C . ARG A 1 147 ? 6.734 -4.776 1.773 1.00 56.44 147 ARG A C 1
ATOM 1149 O O . ARG A 1 147 ? 5.825 -5.600 1.909 1.00 56.44 147 ARG A O 1
ATOM 1156 N N . CYS A 1 148 ? 6.584 -3.616 1.152 1.00 59.75 148 CYS A N 1
ATOM 1157 C CA . CYS A 1 148 ? 5.382 -3.170 0.456 1.00 59.75 148 CYS A CA 1
ATOM 1158 C C . CYS A 1 148 ? 5.782 -2.666 -0.935 1.00 59.75 148 CYS A C 1
ATOM 1160 O O . CYS A 1 148 ? 6.883 -2.161 -1.083 1.00 59.75 148 CYS A O 1
ATOM 1162 N N . ALA A 1 149 ? 4.919 -2.773 -1.938 1.00 62.41 149 ALA A N 1
ATOM 1163 C CA . ALA A 1 149 ? 5.057 -2.054 -3.198 1.00 62.41 149 ALA A CA 1
ATOM 1164 C C . ALA A 1 149 ? 3.838 -1.148 -3.366 1.00 62.41 149 ALA A C 1
ATOM 1166 O O . ALA A 1 149 ? 2.704 -1.618 -3.278 1.00 62.41 149 ALA A O 1
ATOM 1167 N N . VAL A 1 150 ? 4.061 0.147 -3.585 1.00 68.94 150 VAL A N 1
ATOM 1168 C CA . VAL A 1 150 ? 2.973 1.119 -3.764 1.00 68.94 150 VAL A CA 1
ATOM 1169 C C . VAL A 1 150 ? 2.845 1.462 -5.239 1.00 68.94 150 VAL A C 1
ATOM 1171 O O . VAL A 1 150 ? 3.793 1.932 -5.869 1.00 68.94 150 VAL A O 1
ATOM 1174 N N . ILE A 1 151 ? 1.654 1.221 -5.775 1.00 68.06 151 ILE A N 1
ATOM 1175 C CA . ILE A 1 151 ? 1.278 1.538 -7.147 1.00 68.06 151 ILE A CA 1
ATOM 1176 C C . ILE A 1 151 ? 0.136 2.549 -7.075 1.00 68.06 151 ILE A C 1
ATOM 1178 O O . ILE A 1 151 ? -0.929 2.261 -6.530 1.00 68.06 151 ILE A O 1
ATOM 1182 N N . ALA A 1 152 ? 0.351 3.738 -7.626 1.00 60.66 152 ALA A N 1
ATOM 1183 C CA . ALA A 1 152 ? -0.714 4.709 -7.817 1.00 60.66 152 ALA A CA 1
ATOM 1184 C C . ALA A 1 152 ? -1.357 4.441 -9.185 1.00 60.66 152 ALA A C 1
ATOM 1186 O O . ALA A 1 152 ? -0.720 4.569 -10.237 1.00 60.66 152 ALA A O 1
ATOM 1187 N N . SER A 1 153 ? -2.613 3.992 -9.175 1.00 51.28 153 SER A N 1
ATOM 1188 C CA . SER A 1 153 ? -3.343 3.681 -10.406 1.00 51.28 153 SER A CA 1
ATOM 1189 C C . SER A 1 153 ? -3.819 4.959 -11.092 1.00 51.28 153 SER A C 1
ATOM 1191 O O . SER A 1 153 ? -4.296 5.874 -10.420 1.00 51.28 153 SER A O 1
ATOM 1193 N N . ALA A 1 154 ? -3.737 4.992 -12.424 1.00 39.03 154 ALA A N 1
ATOM 1194 C CA . ALA A 1 154 ? -4.279 6.070 -13.246 1.00 39.03 154 ALA A CA 1
ATOM 1195 C C . ALA A 1 154 ? -5.767 6.324 -12.932 1.00 39.03 154 ALA A C 1
ATOM 1197 O O . ALA A 1 154 ? -6.525 5.384 -12.672 1.00 39.03 154 ALA A O 1
ATOM 1198 N N . SER A 1 155 ? -6.198 7.588 -12.968 1.00 35.22 155 SER A N 1
ATOM 1199 C CA . SER A 1 155 ? -7.621 7.918 -12.939 1.00 35.22 155 SER A CA 1
ATOM 1200 C C . SER A 1 155 ? -8.269 7.330 -14.187 1.00 35.22 155 SER A C 1
ATOM 1202 O O . SER A 1 155 ? -7.811 7.610 -15.294 1.00 35.22 155 SER A O 1
ATOM 1204 N N . ALA A 1 156 ? -9.330 6.543 -14.015 1.00 33.91 156 ALA A N 1
ATOM 1205 C CA . ALA A 1 156 ? -10.216 6.193 -15.116 1.00 33.91 156 ALA A CA 1
ATOM 1206 C C . ALA A 1 156 ? -10.875 7.489 -15.617 1.00 33.91 156 ALA A C 1
ATOM 1208 O O . ALA A 1 156 ? -11.796 8.000 -14.977 1.00 33.91 156 ALA A O 1
ATOM 1209 N N . GLY A 1 157 ? -10.310 8.061 -16.680 1.00 31.94 157 GLY A N 1
ATOM 1210 C CA . GLY A 1 157 ? -10.946 9.086 -17.504 1.00 31.94 157 GLY A CA 1
ATOM 1211 C C . GLY A 1 157 ? -11.830 8.443 -18.556 1.00 31.94 157 GLY A C 1
ATOM 1212 O O . GLY A 1 157 ? -11.454 7.350 -19.037 1.00 31.94 157 GLY A O 1
#

Sequence (157 aa):
MLNFAALVPHPPIIIPEVGKEETKRVKKTITAMEKLADDLKKSNPETIIVISPHGLIYPDRINICDMRRLVGSLSQLGDISLKLELTNDLELGSMISKKAEKNDVQTILYDNGEAKYELDHGTVVQCLNAFSKLSTAWERFPCRSNRCAVIASASAG

Organism: NCBI:txid2017149

Secondary structure (DSSP, 8-state):
-----------GGGSHHHHGGGGGGGHHHHHHHHHHHHHHHHH--SSEEEEES-S---SSSEEEE--SEEEEE-GGGSS---EEEEEE-HHHHHHHHHHHHTTT--EEEE--SSSSEEE-HHHHHHHHHHH----S-----SSTT-EEEEEEPPP--

Radius of gyration: 15.87 Å; chains: 1; bounding box: 37×32×46 Å

Foldseek 3Di:
DDQDDDDAFQDPLCPCVQVPVVVVVVVVNLVVLVVLLVVLLVSQAQEAEDEALDDDADQQAKEWEQAQKEKEDPVVSDPGPDIDIAGEPNVVSVVVCVVCVVVVGHYDHDDPPDNYDYDDSSSVSVQPSNHDPDPPDPDDGSHPNSYYIYINGHPPD

pLDDT: mean 77.2, std 16.48, range [30.12, 96.38]

InterPro domains:
  IPR004183 Extradiol ring-cleavage dioxygenase, class III enzyme, subunit B [PF02900] (5-125)